Protein AF-A0A2D4XGH0-F1 (afdb_monomer_lite)

Foldseek 3Di:
DDDDQDWFFWCAVLWTKIARGQAWMWTQPAAQRDTDTDGNPNCVVRIDTDDPVRRCVSCVRRHDDVVVVVVVPVPD

Structure (mmCIF, N/CA/C/O backbone):
data_AF-A0A2D4XGH0-F1
#
_entry.id   AF-A0A2D4XGH0-F1
#
loop_
_atom_site.group_PDB
_atom_site.id
_atom_site.type_symbol
_atom_site.label_atom_id
_atom_site.label_alt_id
_atom_site.label_comp_id
_atom_site.label_asym_id
_atom_site.label_entity_id
_atom_site.label_seq_id
_atom_site.pdbx_PDB_ins_code
_atom_site.Cartn_x
_atom_site.Cartn_y
_atom_site.Cartn_z
_atom_site.occupancy
_atom_site.B_iso_or_equiv
_atom_site.auth_seq_id
_atom_site.auth_comp_id
_atom_site.auth_asym_id
_atom_site.auth_atom_id
_atom_site.pdbx_PDB_model_num
ATOM 1 N N . MET A 1 1 ? 20.520 -2.447 -16.507 1.00 42.69 1 MET A N 1
ATOM 2 C CA . MET A 1 1 ? 19.673 -2.047 -15.371 1.00 42.69 1 MET A CA 1
ATOM 3 C C . MET A 1 1 ? 19.661 -3.211 -14.410 1.00 42.69 1 MET A C 1
ATOM 5 O O . MET A 1 1 ? 19.023 -4.227 -14.635 1.00 42.69 1 MET A O 1
ATOM 9 N N . ASP A 1 2 ? 20.550 -3.082 -13.452 1.00 39.12 2 ASP A N 1
ATOM 10 C CA . ASP A 1 2 ? 20.825 -3.933 -12.316 1.00 39.12 2 ASP A CA 1
ATOM 11 C C . ASP A 1 2 ? 19.567 -4.179 -11.473 1.00 39.12 2 ASP A C 1
ATOM 13 O O . ASP A 1 2 ? 18.891 -3.285 -10.971 1.00 39.12 2 ASP A O 1
ATOM 17 N N . SER A 1 3 ? 19.260 -5.462 -11.363 1.00 44.41 3 SER A N 1
ATOM 18 C CA . SER A 1 3 ? 18.207 -6.089 -10.586 1.00 44.41 3 SER A CA 1
ATOM 19 C C . SER A 1 3 ? 18.436 -5.936 -9.079 1.00 44.41 3 SER A C 1
ATOM 21 O O . SER A 1 3 ? 18.873 -6.872 -8.409 1.00 44.41 3 SER A O 1
ATOM 23 N N . LYS A 1 4 ? 18.093 -4.775 -8.519 1.00 46.69 4 LYS A N 1
ATOM 24 C CA . LYS A 1 4 ? 17.809 -4.651 -7.083 1.00 46.69 4 LYS A CA 1
ATOM 25 C C . LYS A 1 4 ? 16.328 -4.359 -6.891 1.00 46.69 4 LYS A C 1
ATOM 27 O O . LYS A 1 4 ? 15.876 -3.235 -7.081 1.00 46.69 4 LYS A O 1
ATOM 32 N N . GLY A 1 5 ? 15.587 -5.416 -6.552 1.00 55.00 5 GLY A N 1
ATOM 33 C CA . GLY A 1 5 ? 14.205 -5.356 -6.083 1.00 55.00 5 GLY A CA 1
ATOM 34 C C . GLY A 1 5 ? 14.129 -4.532 -4.804 1.00 55.00 5 GLY A C 1
ATOM 35 O O . GLY A 1 5 ? 14.298 -5.054 -3.707 1.00 55.00 5 GLY A O 1
ATOM 36 N N . GLY A 1 6 ? 13.989 -3.222 -4.969 1.00 68.75 6 GLY A N 1
ATOM 37 C CA . GLY A 1 6 ? 13.715 -2.302 -3.881 1.00 68.75 6 GLY A CA 1
ATOM 38 C C . GLY A 1 6 ? 12.224 -2.292 -3.585 1.00 68.75 6 GLY A C 1
ATOM 39 O O . GLY A 1 6 ? 11.409 -2.320 -4.507 1.00 68.75 6 GLY A O 1
ATOM 40 N N . VAL A 1 7 ? 11.888 -2.227 -2.299 1.00 83.75 7 VAL A N 1
ATOM 41 C CA . VAL A 1 7 ? 10.519 -1.967 -1.864 1.00 83.75 7 VAL A CA 1
ATOM 42 C C . VAL A 1 7 ? 10.143 -0.548 -2.293 1.00 83.75 7 VAL A C 1
ATOM 44 O O . VAL A 1 7 ? 10.830 0.405 -1.925 1.00 83.75 7 VAL A O 1
ATOM 47 N N . ALA A 1 8 ? 9.075 -0.409 -3.073 1.00 89.56 8 ALA A N 1
ATOM 48 C CA . ALA A 1 8 ? 8.544 0.880 -3.503 1.00 89.56 8 ALA A CA 1
ATOM 49 C C . ALA A 1 8 ? 7.189 1.130 -2.840 1.00 89.56 8 ALA A C 1
ATOM 51 O O . ALA A 1 8 ? 6.306 0.277 -2.899 1.00 89.56 8 ALA A O 1
ATOM 52 N N . LEU A 1 9 ? 7.040 2.301 -2.218 1.00 92.25 9 LEU A N 1
ATOM 53 C CA . LEU A 1 9 ? 5.758 2.796 -1.732 1.00 92.25 9 LEU A CA 1
ATOM 54 C C . LEU A 1 9 ? 5.093 3.597 -2.844 1.00 92.25 9 LEU A C 1
ATOM 56 O O . LEU A 1 9 ? 5.712 4.485 -3.436 1.00 92.25 9 LEU A O 1
ATOM 60 N N . THR A 1 10 ? 3.829 3.300 -3.103 1.00 92.94 10 THR A N 1
ATOM 61 C CA . THR A 1 10 ? 3.135 3.784 -4.292 1.00 92.94 10 THR A CA 1
ATOM 62 C C . THR A 1 10 ? 1.735 4.269 -3.921 1.00 92.94 10 THR A C 1
ATOM 64 O O . THR A 1 10 ? 1.070 3.676 -3.070 1.00 92.94 10 THR A O 1
ATOM 67 N N . ASP A 1 11 ? 1.299 5.361 -4.546 1.00 94.00 11 ASP A N 1
ATOM 68 C CA . ASP A 1 11 ? -0.109 5.744 -4.661 1.00 94.00 11 ASP A CA 1
ATOM 69 C C . ASP A 1 11 ? -0.668 5.081 -5.920 1.00 94.00 11 ASP A C 1
ATOM 71 O O . ASP A 1 11 ? -0.358 5.503 -7.037 1.00 94.00 11 ASP A O 1
ATOM 75 N N . TRP A 1 12 ? -1.439 4.015 -5.728 1.00 94.81 12 TRP A N 1
ATOM 76 C CA . TRP A 1 12 ? -2.091 3.279 -6.803 1.00 94.81 12 TRP A CA 1
ATOM 77 C C . TRP A 1 12 ? -3.588 3.567 -6.754 1.00 94.81 12 TRP A C 1
ATOM 79 O O . TRP A 1 12 ? -4.268 3.169 -5.811 1.00 94.81 12 TRP A O 1
ATOM 89 N N . ASP A 1 13 ? -4.092 4.326 -7.726 1.00 92.50 13 ASP A N 1
ATOM 90 C CA . ASP A 1 13 ? -5.501 4.734 -7.810 1.00 92.50 13 ASP A CA 1
ATOM 91 C C . ASP A 1 13 ? -6.071 5.370 -6.527 1.00 92.50 13 ASP A C 1
ATOM 93 O O . ASP A 1 13 ? -7.230 5.162 -6.156 1.00 92.50 13 ASP A O 1
ATOM 97 N N . GLY A 1 14 ? -5.260 6.163 -5.817 1.00 91.50 14 GLY A N 1
ATOM 98 C CA . GLY A 1 14 ? -5.662 6.783 -4.555 1.00 91.50 14 GLY A CA 1
ATOM 99 C C . GLY A 1 14 ? -5.606 5.830 -3.363 1.00 91.50 14 GLY A C 1
ATOM 100 O O . GLY A 1 14 ? -6.244 6.104 -2.343 1.00 91.50 14 GLY A O 1
ATOM 101 N N . ARG A 1 15 ? -4.869 4.719 -3.473 1.00 94.12 15 ARG A N 1
ATOM 102 C CA . ARG A 1 15 ? -4.721 3.690 -2.439 1.00 94.12 15 ARG A CA 1
ATOM 103 C C . ARG A 1 15 ? -3.250 3.465 -2.091 1.00 94.12 15 ARG A C 1
ATOM 105 O O . ARG A 1 15 ? -2.385 3.567 -2.966 1.00 94.12 15 ARG A O 1
ATOM 112 N N . PRO A 1 16 ? -2.951 3.107 -0.832 1.00 94.62 16 PRO A N 1
ATOM 113 C CA . PRO A 1 16 ? -1.611 2.705 -0.448 1.00 94.62 16 PRO A CA 1
ATOM 114 C C . PRO A 1 16 ? -1.269 1.363 -1.098 1.00 94.62 16 PRO A C 1
ATOM 116 O O . PRO A 1 16 ? -1.963 0.368 -0.877 1.00 94.62 16 PRO A O 1
ATOM 119 N N . ALA A 1 17 ? -0.173 1.331 -1.851 1.00 94.88 17 ALA A N 1
ATOM 120 C CA . ALA A 1 17 ? 0.401 0.116 -2.406 1.00 94.88 17 ALA A CA 1
ATOM 121 C C . ALA A 1 17 ? 1.902 0.005 -2.098 1.00 94.88 17 ALA A C 1
ATOM 123 O O . ALA A 1 17 ? 2.595 1.009 -1.915 1.00 94.88 17 ALA A O 1
ATOM 124 N N . ILE A 1 18 ? 2.389 -1.232 -2.034 1.00 93.38 18 ILE A N 1
ATOM 125 C CA . ILE A 1 18 ? 3.791 -1.586 -1.822 1.00 93.38 18 ILE A CA 1
ATOM 126 C C . ILE A 1 18 ? 4.182 -2.608 -2.884 1.00 93.38 18 ILE A C 1
ATOM 128 O O . ILE A 1 18 ? 3.604 -3.693 -2.925 1.00 93.38 18 ILE A O 1
ATOM 132 N N . SER A 1 19 ? 5.180 -2.296 -3.704 1.00 91.19 19 SER A N 1
ATOM 133 C CA . SER A 1 19 ? 5.800 -3.257 -4.622 1.00 91.19 19 SER A CA 1
ATOM 134 C C . SER A 1 19 ? 7.072 -3.807 -3.986 1.00 91.19 19 SER A C 1
ATOM 136 O O . SER A 1 19 ? 7.939 -3.034 -3.590 1.00 91.19 19 SER A O 1
ATOM 138 N N . LEU A 1 20 ? 7.199 -5.129 -3.875 1.00 86.31 20 LEU A N 1
ATOM 139 C CA . LEU A 1 20 ? 8.391 -5.790 -3.322 1.00 86.31 20 LEU A CA 1
ATOM 140 C C . LEU A 1 20 ? 9.413 -6.120 -4.414 1.00 86.31 20 LEU A C 1
ATOM 142 O O . LEU A 1 20 ? 10.621 -6.111 -4.186 1.00 86.31 20 LEU A O 1
ATOM 146 N N . ASN A 1 21 ? 8.919 -6.439 -5.608 1.00 84.19 21 ASN A N 1
ATOM 147 C CA . ASN A 1 21 ? 9.711 -6.732 -6.793 1.00 84.19 21 ASN A CA 1
ATOM 148 C C . ASN A 1 21 ? 8.868 -6.429 -8.052 1.00 84.19 21 ASN A C 1
ATOM 150 O O . ASN A 1 21 ? 7.872 -5.713 -7.977 1.00 84.19 21 ASN A O 1
ATOM 154 N N . ALA A 1 22 ? 9.284 -6.921 -9.222 1.00 80.44 22 ALA A N 1
ATOM 155 C CA . ALA A 1 22 ? 8.579 -6.660 -10.479 1.00 80.44 22 AL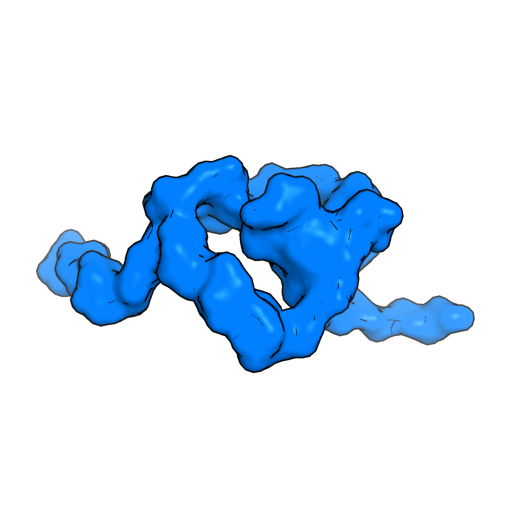A A CA 1
ATOM 156 C C . ALA A 1 22 ? 7.191 -7.326 -10.580 1.00 80.44 22 ALA A C 1
ATOM 158 O O . ALA A 1 22 ? 6.383 -6.881 -11.386 1.00 80.44 22 ALA A O 1
ATOM 159 N N . VAL A 1 23 ? 6.927 -8.378 -9.798 1.00 85.81 23 VAL A N 1
ATOM 160 C CA . VAL A 1 23 ? 5.697 -9.186 -9.870 1.00 85.81 23 VAL A CA 1
ATOM 161 C C . VAL A 1 23 ? 4.845 -9.121 -8.606 1.00 85.81 23 VAL A C 1
ATOM 163 O O . VAL A 1 23 ? 3.628 -9.249 -8.681 1.00 85.81 23 VAL A O 1
ATOM 166 N N . ASP A 1 24 ? 5.459 -8.900 -7.447 1.00 90.62 24 ASP A N 1
ATOM 167 C CA . ASP A 1 24 ? 4.770 -8.888 -6.164 1.00 90.62 24 ASP A CA 1
ATOM 168 C C . ASP A 1 24 ? 4.461 -7.465 -5.715 1.00 90.62 24 ASP A C 1
ATOM 170 O O . ASP A 1 24 ? 5.367 -6.678 -5.417 1.00 90.62 24 ASP A O 1
ATOM 174 N N . ALA A 1 25 ? 3.167 -7.173 -5.596 1.00 94.69 25 ALA A N 1
ATOM 175 C CA . ALA A 1 25 ? 2.667 -5.979 -4.943 1.00 94.69 25 ALA A CA 1
ATOM 176 C C . ALA A 1 25 ? 1.477 -6.284 -4.029 1.00 94.69 25 ALA A C 1
ATOM 178 O O . ALA A 1 25 ? 0.740 -7.257 -4.212 1.00 94.69 25 ALA A O 1
ATOM 179 N N . PHE A 1 26 ? 1.297 -5.419 -3.038 1.00 94.69 26 PHE A N 1
ATOM 180 C CA . PHE A 1 26 ? 0.194 -5.457 -2.088 1.00 94.69 26 PHE A CA 1
ATOM 181 C C . PHE A 1 26 ? -0.431 -4.073 -1.984 1.00 94.69 26 PHE A C 1
ATOM 183 O O . PHE A 1 26 ? 0.284 -3.076 -2.033 1.00 94.69 26 PHE A O 1
ATOM 190 N N . ALA A 1 27 ? -1.745 -4.007 -1.802 1.00 94.12 27 ALA A N 1
ATOM 191 C CA . ALA A 1 27 ? -2.464 -2.759 -1.588 1.00 94.12 27 ALA A CA 1
ATOM 192 C C . ALA A 1 27 ? -3.576 -2.929 -0.553 1.00 94.12 27 ALA A C 1
ATOM 194 O O . ALA A 1 27 ? -4.120 -4.023 -0.384 1.00 94.12 27 ALA A O 1
ATOM 195 N N . ILE A 1 28 ? -3.946 -1.837 0.111 1.00 92.50 28 ILE A N 1
ATOM 196 C CA . ILE A 1 28 ? -5.195 -1.779 0.877 1.00 92.50 28 ILE A CA 1
ATOM 197 C C . ILE A 1 28 ? -6.277 -1.240 -0.061 1.00 92.50 28 ILE A C 1
ATOM 199 O O . ILE A 1 28 ? -6.202 -0.103 -0.524 1.00 92.50 28 ILE A O 1
ATOM 203 N N . LEU A 1 29 ? -7.284 -2.059 -0.371 1.00 90.69 29 LEU A N 1
ATOM 204 C CA . LEU A 1 29 ? -8.275 -1.725 -1.402 1.00 90.69 29 LEU A CA 1
ATOM 205 C C . LEU A 1 29 ? -9.353 -0.749 -0.915 1.00 90.69 29 LEU A C 1
ATOM 207 O O . LEU A 1 29 ? -9.912 0.001 -1.721 1.00 90.69 29 LEU A O 1
ATOM 211 N N . LYS A 1 30 ? -9.636 -0.740 0.392 1.00 88.44 30 LYS A N 1
ATOM 212 C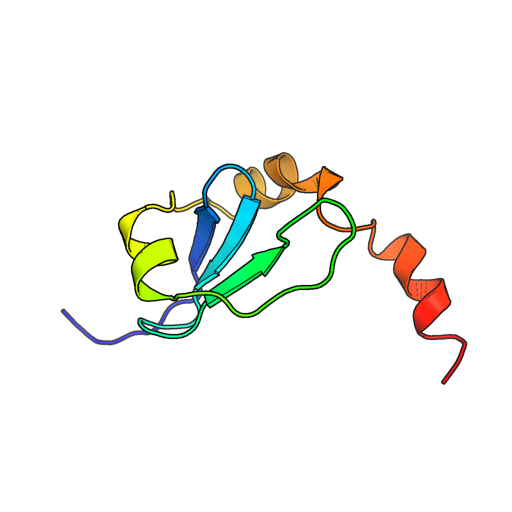 CA . LYS A 1 30 ? -10.567 0.185 1.047 1.00 88.44 30 LYS A CA 1
ATOM 213 C C . LYS A 1 30 ? -10.061 0.549 2.445 1.00 88.44 30 LYS A C 1
ATOM 215 O O . LYS A 1 30 ? -9.392 -0.266 3.072 1.00 88.44 30 LYS A O 1
ATOM 220 N N . PRO A 1 31 ? -10.385 1.741 2.967 1.00 85.50 31 PRO A N 1
ATOM 221 C CA . PRO A 1 31 ? -9.986 2.122 4.316 1.00 85.50 31 PRO A CA 1
ATOM 222 C C . PRO A 1 31 ? -10.378 1.087 5.379 1.00 85.50 31 PRO A C 1
ATOM 224 O O . PRO A 1 31 ? -11.539 0.693 5.451 1.00 85.50 31 PRO A O 1
ATOM 227 N N . GLY A 1 32 ? -9.413 0.666 6.202 1.00 82.06 32 GLY A N 1
ATOM 228 C CA . GLY A 1 32 ? -9.612 -0.325 7.263 1.00 82.06 32 GLY A CA 1
ATOM 229 C C . GLY A 1 32 ? -9.513 -1.793 6.829 1.00 82.06 32 GLY A C 1
ATOM 230 O O . GLY A 1 32 ? -9.525 -2.656 7.706 1.00 82.06 32 GLY A O 1
ATOM 231 N N . ASP A 1 33 ? -9.387 -2.084 5.529 1.00 84.50 33 ASP A N 1
ATOM 232 C CA . ASP A 1 33 ? -9.160 -3.447 5.031 1.00 84.50 33 ASP A CA 1
ATOM 233 C C . ASP A 1 33 ? -7.713 -3.918 5.277 1.00 84.50 33 ASP A C 1
ATOM 235 O O . ASP A 1 33 ? -6.808 -3.155 5.626 1.00 84.50 33 ASP A O 1
ATOM 239 N N . TYR A 1 34 ? -7.485 -5.211 5.045 1.00 86.50 34 TYR A N 1
ATOM 240 C CA . TYR A 1 34 ? -6.161 -5.822 5.074 1.00 86.50 34 TYR A CA 1
ATOM 241 C C . TYR A 1 34 ? -5.361 -5.551 3.793 1.00 86.50 34 TYR A C 1
ATOM 243 O O . TYR A 1 34 ? -5.906 -5.328 2.707 1.00 86.50 34 TYR A O 1
ATOM 251 N N . TRP A 1 35 ? -4.037 -5.667 3.912 1.00 90.56 35 TRP A N 1
ATOM 252 C CA . TRP A 1 35 ? -3.144 -5.748 2.761 1.00 90.56 35 TRP A CA 1
ATOM 253 C C . TRP A 1 35 ? -3.501 -6.952 1.895 1.00 90.56 35 TRP A C 1
ATOM 255 O O . TRP A 1 35 ? -3.420 -8.099 2.329 1.00 90.56 35 TRP A O 1
ATOM 265 N N . THR A 1 36 ? -3.877 -6.677 0.654 1.00 91.88 36 THR A N 1
ATOM 266 C CA . THR A 1 36 ? -4.286 -7.681 -0.326 1.00 91.88 36 THR A CA 1
ATOM 267 C C . THR A 1 36 ? -3.249 -7.734 -1.436 1.00 91.88 36 THR 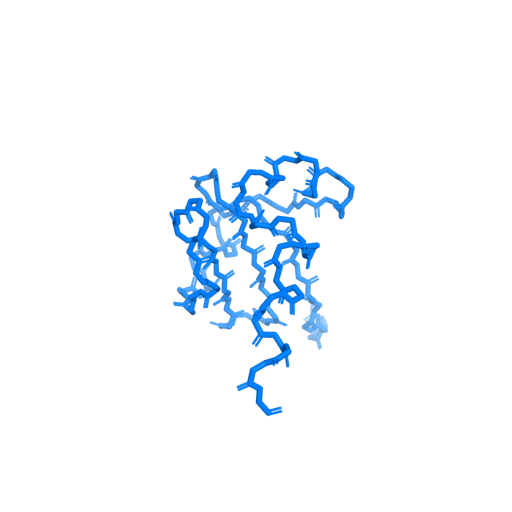A C 1
ATOM 269 O O . THR A 1 36 ? -2.794 -6.690 -1.901 1.00 91.88 36 THR A O 1
ATOM 272 N N . ARG A 1 37 ? -2.856 -8.939 -1.862 1.00 94.62 37 ARG A N 1
ATOM 273 C CA . ARG A 1 37 ? -1.966 -9.106 -3.018 1.00 94.62 37 ARG A CA 1
ATOM 274 C C . ARG A 1 37 ? -2.683 -8.637 -4.284 1.00 94.62 37 ARG A C 1
ATOM 276 O O . ARG A 1 37 ? -3.839 -8.994 -4.498 1.00 94.62 37 ARG A O 1
ATOM 283 N N . VAL A 1 38 ? -1.993 -7.862 -5.108 1.00 94.44 38 VAL A N 1
ATOM 284 C CA . VAL A 1 38 ? -2.512 -7.290 -6.359 1.00 94.44 38 VAL A CA 1
ATOM 285 C C . VAL A 1 38 ? -1.535 -7.545 -7.504 1.00 94.44 38 VAL A C 1
ATOM 287 O O . VAL A 1 38 ? -0.466 -8.123 -7.295 1.00 94.44 38 VAL A O 1
ATOM 290 N N . ASP A 1 39 ? -1.913 -7.146 -8.715 1.00 93.94 39 ASP A N 1
ATOM 291 C CA . ASP A 1 39 ? -1.075 -7.288 -9.902 1.00 93.94 39 ASP A CA 1
ATOM 292 C C . ASP 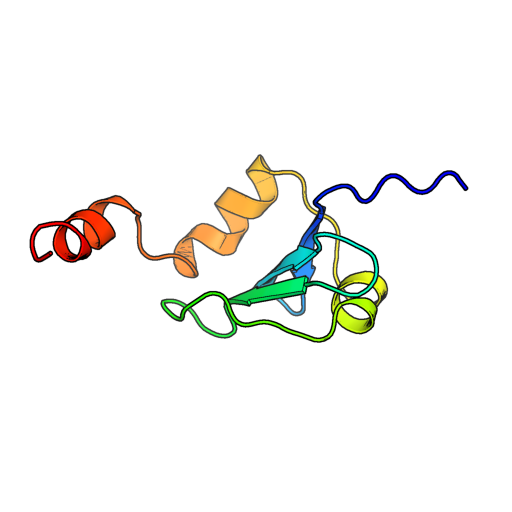A 1 39 ? 0.126 -6.325 -9.837 1.00 93.94 39 ASP A C 1
ATOM 294 O O . ASP A 1 39 ? -0.023 -5.105 -9.909 1.00 93.94 39 ASP A O 1
ATOM 298 N N . GLY A 1 40 ? 1.327 -6.870 -9.627 1.00 92.25 40 GLY A N 1
ATOM 299 C CA . GLY A 1 40 ? 2.555 -6.089 -9.452 1.00 92.25 40 GLY A CA 1
ATOM 300 C C . GLY A 1 40 ? 2.921 -5.208 -10.651 1.00 92.25 40 GLY A C 1
ATOM 301 O O . GLY A 1 40 ? 3.198 -4.023 -10.438 1.00 92.25 40 GLY A O 1
ATOM 302 N N . PRO A 1 41 ? 2.921 -5.746 -11.886 1.00 92.06 41 PRO A N 1
ATOM 303 C CA . PRO A 1 41 ? 3.088 -4.971 -13.108 1.00 92.06 41 PRO A CA 1
ATOM 304 C C . PRO A 1 41 ? 2.141 -3.776 -13.204 1.00 92.06 41 PRO A C 1
ATOM 306 O O . PRO A 1 41 ? 2.618 -2.666 -13.421 1.00 92.06 41 PRO A O 1
ATOM 309 N N . ASP A 1 42 ? 0.845 -3.970 -12.948 1.00 94.38 42 ASP A N 1
ATOM 310 C CA . ASP A 1 42 ? -0.133 -2.878 -12.995 1.00 94.38 42 ASP A CA 1
ATOM 311 C C . ASP A 1 42 ? 0.211 -1.775 -11.984 1.00 94.38 42 ASP A C 1
ATOM 313 O O . ASP A 1 42 ? 0.404 -0.623 -12.367 1.00 94.38 42 ASP A O 1
ATOM 317 N N . VAL A 1 43 ? 0.432 -2.125 -10.710 1.00 93.75 43 VAL A N 1
ATOM 318 C CA . VAL A 1 43 ? 0.831 -1.152 -9.671 1.00 93.75 43 VAL A CA 1
ATOM 319 C C . VAL A 1 43 ? 2.087 -0.373 -10.067 1.00 93.75 43 VAL A C 1
ATOM 321 O O . VAL A 1 43 ? 2.198 0.820 -9.778 1.00 93.75 43 VAL A O 1
ATOM 324 N N . ARG A 1 44 ? 3.054 -1.033 -10.709 1.00 88.69 44 ARG A N 1
ATOM 325 C CA . ARG A 1 44 ? 4.312 -0.412 -11.134 1.00 88.69 44 ARG A CA 1
ATOM 326 C C . ARG A 1 44 ? 4.122 0.537 -12.319 1.00 88.69 44 ARG A C 1
ATOM 328 O O . ARG A 1 44 ? 4.831 1.538 -12.394 1.00 88.69 44 ARG A O 1
ATOM 335 N N . GLU A 1 45 ? 3.239 0.199 -13.250 1.00 90.56 45 GLU A N 1
ATOM 336 C CA . GLU A 1 45 ? 3.014 0.961 -14.481 1.00 90.56 45 GLU A CA 1
ATOM 337 C C . GLU A 1 45 ? 2.058 2.140 -14.276 1.00 90.56 45 GLU A C 1
ATOM 339 O O . GLU A 1 45 ? 2.252 3.197 -14.880 1.00 90.56 45 GLU A O 1
ATOM 344 N N . THR A 1 46 ? 1.056 1.986 -13.409 1.00 93.56 46 THR A N 1
ATOM 345 C CA . THR A 1 46 ? -0.008 2.983 -13.206 1.00 93.56 46 THR A CA 1
ATOM 346 C C . THR A 1 46 ? 0.128 3.753 -11.895 1.00 93.56 46 THR A C 1
ATOM 348 O O . THR A 1 46 ? -0.357 4.883 -11.775 1.00 93.56 46 THR A O 1
ATOM 351 N N . GLY A 1 47 ? 0.826 3.185 -10.914 1.00 91.38 47 GLY A N 1
ATOM 352 C CA . GLY A 1 47 ? 1.028 3.799 -9.613 1.00 91.38 47 GLY A CA 1
ATOM 353 C C . GLY A 1 47 ? 2.108 4.885 -9.598 1.00 91.38 47 GLY A C 1
ATOM 354 O O . GLY A 1 47 ? 3.067 4.890 -10.371 1.00 91.38 47 GLY A O 1
ATOM 355 N N . LYS A 1 48 ? 1.969 5.829 -8.664 1.00 92.69 48 LYS A N 1
ATOM 356 C CA . LYS A 1 48 ? 2.928 6.922 -8.449 1.00 92.69 48 LYS A CA 1
ATOM 357 C C . LYS A 1 48 ? 3.813 6.640 -7.244 1.00 92.69 48 LYS A C 1
ATOM 359 O O . LYS A 1 48 ? 3.321 6.545 -6.121 1.00 92.69 48 LYS A O 1
ATOM 364 N N . LEU A 1 49 ? 5.122 6.560 -7.470 1.00 91.06 49 LEU A N 1
ATOM 365 C CA . LEU A 1 49 ? 6.124 6.452 -6.408 1.00 91.0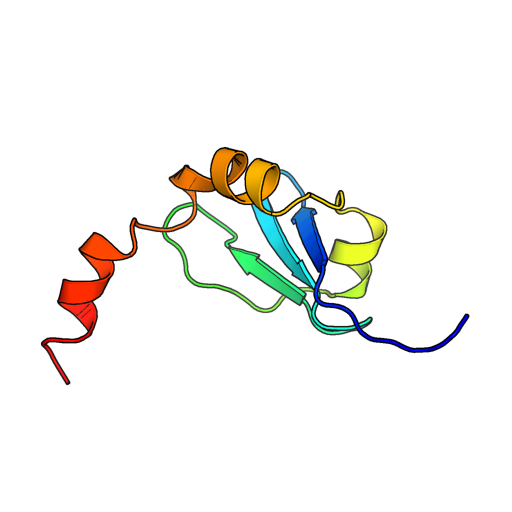6 49 LEU A CA 1
ATOM 366 C C . LEU A 1 49 ? 5.978 7.594 -5.395 1.00 91.06 49 LEU A C 1
ATOM 368 O O . LEU A 1 49 ? 5.870 8.762 -5.770 1.00 91.06 49 LEU A O 1
ATOM 372 N N . CYS A 1 50 ? 5.996 7.241 -4.116 1.00 86.62 50 CYS A N 1
ATOM 373 C CA . CYS A 1 50 ? 5.889 8.170 -3.003 1.00 86.62 50 CYS A CA 1
ATOM 374 C C . CYS A 1 50 ? 7.100 8.038 -2.079 1.00 86.62 50 CYS A C 1
ATOM 376 O O . CYS A 1 50 ? 7.597 6.938 -1.831 1.00 86.62 50 CYS A O 1
ATOM 378 N N . PHE A 1 51 ? 7.524 9.158 -1.499 1.00 86.88 51 PHE A N 1
ATOM 379 C CA . PHE A 1 51 ? 8.414 9.134 -0.342 1.00 86.88 51 PHE A CA 1
ATOM 380 C C . PHE A 1 51 ? 7.636 8.730 0.914 1.00 86.88 51 PHE A C 1
ATOM 382 O O . PHE A 1 51 ? 6.427 8.952 1.009 1.00 86.88 51 PHE A O 1
ATOM 389 N N . THR A 1 52 ? 8.322 8.117 1.877 1.00 81.81 52 THR A N 1
ATOM 390 C CA . THR A 1 52 ? 7.707 7.516 3.070 1.00 81.81 52 THR A CA 1
ATOM 391 C C . THR A 1 52 ? 6.833 8.488 3.865 1.00 81.81 52 THR A C 1
ATOM 393 O O . THR A 1 52 ? 5.748 8.121 4.309 1.00 81.81 52 THR A O 1
ATOM 396 N N . ASP A 1 53 ? 7.278 9.732 4.027 1.00 82.62 53 ASP A N 1
ATOM 397 C CA . ASP A 1 53 ? 6.573 10.790 4.756 1.00 82.62 53 ASP A CA 1
ATOM 398 C C . ASP A 1 53 ? 5.293 11.240 4.038 1.00 82.62 53 ASP A C 1
ATOM 400 O O . ASP A 1 53 ? 4.220 11.318 4.645 1.00 82.62 53 ASP A O 1
ATOM 404 N N . GLN A 1 54 ? 5.380 11.463 2.726 1.00 83.56 54 GLN A N 1
ATOM 405 C CA . GLN A 1 54 ? 4.238 11.800 1.883 1.00 83.56 54 GLN A CA 1
ATOM 406 C C . GLN A 1 54 ? 3.213 10.664 1.871 1.00 83.56 54 GLN A C 1
ATOM 408 O O . GLN A 1 54 ? 2.011 10.909 1.990 1.00 83.56 54 GLN A O 1
ATOM 413 N N . TRP A 1 55 ? 3.689 9.426 1.756 1.00 86.44 55 TRP A N 1
ATOM 414 C CA . TRP A 1 55 ? 2.858 8.232 1.713 1.00 86.44 55 TRP A CA 1
ATOM 415 C C . TRP A 1 55 ? 2.095 8.029 3.026 1.00 86.44 55 TRP A C 1
ATOM 417 O O . TRP A 1 55 ? 0.872 7.880 3.017 1.00 86.44 55 TRP A O 1
ATOM 427 N N . ALA A 1 56 ? 2.791 8.116 4.165 1.00 83.81 56 ALA A N 1
ATOM 428 C CA . ALA A 1 56 ? 2.182 7.971 5.486 1.00 83.81 56 ALA A CA 1
ATOM 429 C C . ALA A 1 56 ? 1.145 9.069 5.771 1.00 83.81 56 ALA A C 1
ATOM 431 O O . ALA A 1 56 ? 0.070 8.786 6.299 1.00 83.81 56 ALA A O 1
ATOM 432 N N . SER A 1 57 ? 1.440 10.316 5.390 1.00 85.00 57 SER A N 1
ATOM 433 C CA . SER A 1 57 ? 0.500 11.432 5.538 1.00 85.00 57 SER A CA 1
ATOM 434 C C . SER A 1 57 ? -0.750 11.243 4.670 1.00 85.00 57 SER A C 1
ATOM 436 O O . SER A 1 57 ? -1.876 11.396 5.146 1.00 85.00 57 SER A O 1
ATOM 438 N N . ARG A 1 58 ? -0.562 10.839 3.407 1.00 85.56 58 ARG A N 1
ATOM 439 C CA . ARG A 1 58 ? -1.639 10.666 2.423 1.00 85.56 58 ARG A CA 1
ATOM 440 C C . ARG A 1 58 ? -2.584 9.518 2.761 1.00 85.56 58 ARG A C 1
ATOM 442 O O . ARG A 1 58 ? -3.790 9.659 2.580 1.00 85.56 58 ARG A O 1
ATOM 449 N N . PHE A 1 59 ? -2.051 8.406 3.262 1.00 87.06 59 PHE A N 1
ATOM 450 C CA . PHE A 1 59 ? -2.816 7.181 3.510 1.00 87.06 59 PHE A CA 1
ATOM 451 C C . PHE A 1 59 ? -3.103 6.916 4.986 1.00 87.06 59 PHE A C 1
ATOM 453 O O . PHE A 1 59 ? -3.472 5.803 5.358 1.00 87.06 59 PHE A O 1
ATOM 460 N N . LYS A 1 60 ? -3.023 7.953 5.828 1.00 82.44 60 LYS A N 1
ATOM 461 C CA . LYS A 1 60 ? -3.342 7.872 7.260 1.00 82.44 60 LYS A CA 1
ATOM 462 C C . LYS A 1 60 ? -4.742 7.307 7.545 1.00 82.44 60 LYS A C 1
ATOM 464 O O . LYS A 1 60 ? -4.953 6.730 8.602 1.00 82.44 60 LYS A O 1
ATOM 469 N N . SER A 1 61 ? -5.690 7.470 6.622 1.00 79.75 61 SER A N 1
ATOM 470 C CA . SER A 1 61 ? -7.052 6.935 6.739 1.00 79.75 61 SER A CA 1
ATOM 471 C C . SER A 1 61 ? -7.192 5.463 6.337 1.00 79.75 61 SER A C 1
ATOM 473 O O . SER A 1 61 ? -8.211 4.860 6.654 1.00 79.75 61 SER A O 1
ATOM 475 N N . PHE A 1 62 ? -6.218 4.883 5.625 1.00 74.88 62 PHE A N 1
ATOM 476 C CA . PHE A 1 62 ? -6.327 3.520 5.099 1.00 74.88 62 PHE A CA 1
ATOM 477 C C . PHE A 1 62 ? -5.929 2.443 6.106 1.00 74.88 62 PHE A C 1
ATOM 479 O O . PHE A 1 62 ? -6.550 1.385 6.130 1.00 74.88 62 PHE A O 1
ATOM 486 N N . GLY A 1 63 ? -4.923 2.708 6.937 1.00 64.50 63 GLY A N 1
ATOM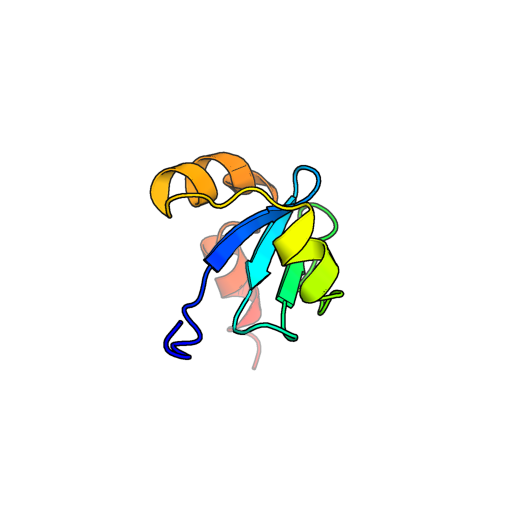 487 C CA . GLY A 1 63 ? -4.590 1.851 8.068 1.00 64.50 63 GLY A CA 1
ATOM 488 C C . GLY A 1 63 ? -5.313 2.335 9.319 1.00 64.50 63 GLY A C 1
ATOM 489 O O . GLY A 1 63 ? -5.239 3.518 9.648 1.00 64.50 63 GLY A O 1
ATOM 490 N N . LYS A 1 64 ? -5.966 1.429 10.056 1.00 59.62 64 LYS A N 1
ATOM 491 C CA . LYS A 1 64 ? -6.254 1.692 11.472 1.00 59.62 64 LYS A CA 1
ATOM 492 C C . LYS A 1 64 ? -4.946 2.079 12.158 1.00 59.62 64 LYS A C 1
ATOM 494 O O . LYS A 1 64 ? -3.892 1.509 11.868 1.00 59.62 64 LYS A O 1
ATOM 499 N N . HIS A 1 65 ? -5.004 3.064 13.047 1.00 52.41 65 HIS A N 1
ATOM 500 C CA . HIS A 1 65 ? -3.842 3.442 13.841 1.00 52.41 65 HIS A CA 1
ATOM 501 C C . HIS A 1 65 ? -3.364 2.182 14.576 1.00 52.41 65 HIS A C 1
ATOM 503 O O . HIS A 1 65 ? -4.185 1.496 15.175 1.00 52.41 65 HIS A O 1
ATOM 509 N N . ILE A 1 66 ? -2.074 1.837 14.522 1.00 49.41 66 ILE A N 1
ATOM 510 C CA . ILE A 1 66 ? -1.569 0.577 15.108 1.00 49.41 66 ILE A CA 1
ATOM 511 C C . ILE A 1 66 ? -1.868 0.468 16.618 1.00 49.41 66 ILE A C 1
ATOM 513 O O . ILE A 1 66 ? -1.888 -0.622 17.174 1.00 49.41 66 ILE A O 1
ATOM 517 N N . SER A 1 67 ? -2.185 1.598 17.262 1.00 46.66 67 SER A N 1
ATOM 518 C CA . SER A 1 67 ? -2.720 1.678 18.623 1.00 46.66 67 SER A CA 1
ATOM 519 C C . SER A 1 67 ? -4.080 0.995 18.817 1.00 46.66 67 SER A C 1
ATOM 521 O O . SER A 1 67 ? -4.370 0.583 19.927 1.00 46.66 67 SER A O 1
ATOM 523 N N . GLU A 1 68 ? -4.900 0.851 17.774 1.00 52.25 68 GLU A N 1
ATOM 524 C CA . GLU A 1 68 ? -6.147 0.064 17.790 1.00 52.25 68 GLU A CA 1
ATOM 525 C C . GLU A 1 68 ? -5.922 -1.412 17.418 1.00 52.25 68 GLU A C 1
ATOM 527 O O . GLU A 1 68 ? -6.817 -2.234 17.581 1.00 52.25 68 GLU A O 1
ATOM 532 N N . ALA A 1 69 ? -4.747 -1.758 16.879 1.00 48.91 69 ALA A N 1
ATOM 533 C CA . ALA A 1 69 ? -4.376 -3.140 16.572 1.00 48.91 69 ALA A CA 1
ATOM 534 C C . ALA A 1 69 ? -3.737 -3.854 17.777 1.00 48.91 69 ALA A C 1
ATOM 536 O O . ALA A 1 69 ? -3.572 -5.071 17.742 1.00 48.91 69 ALA A O 1
ATOM 537 N N . ALA A 1 70 ? -3.396 -3.128 18.850 1.00 53.91 70 ALA A N 1
ATOM 538 C CA . ALA A 1 70 ? -2.973 -3.727 20.118 1.00 53.91 70 ALA A CA 1
ATOM 539 C C . ALA A 1 70 ? -4.064 -4.655 20.687 1.00 53.91 70 ALA A C 1
ATOM 541 O O . ALA A 1 70 ? -3.759 -5.765 21.118 1.00 53.91 70 ALA A O 1
ATOM 542 N N . ASP A 1 71 ? -5.335 -4.274 20.527 1.00 52.56 71 ASP A N 1
ATOM 543 C CA . ASP A 1 71 ? -6.497 -5.094 20.895 1.00 52.56 71 ASP A CA 1
ATOM 544 C C . ASP A 1 71 ? -6.574 -6.427 20.121 1.00 52.56 71 ASP A C 1
ATOM 546 O O . ASP A 1 71 ? -7.333 -7.318 20.492 1.00 52.56 71 ASP A O 1
ATOM 550 N N . TRP A 1 72 ? -5.822 -6.583 19.023 1.00 48.47 72 TRP A N 1
ATOM 551 C CA . TRP A 1 72 ? -5.795 -7.815 18.223 1.00 48.47 72 TRP A CA 1
ATOM 552 C C . TRP A 1 72 ? -4.716 -8.801 18.681 1.00 48.47 72 TRP A C 1
ATOM 554 O O . TRP A 1 72 ? -4.799 -9.978 18.338 1.00 48.47 72 TRP A O 1
ATOM 564 N N . TYR A 1 73 ? -3.714 -8.338 19.434 1.00 44.88 73 TYR A N 1
ATOM 565 C CA . TYR A 1 73 ? -2.609 -9.170 19.917 1.00 44.88 73 TYR A CA 1
ATOM 566 C C . TYR A 1 73 ? -2.795 -9.663 21.356 1.00 44.88 73 TYR A C 1
ATOM 568 O O . TYR A 1 73 ? -2.265 -10.719 21.682 1.00 44.88 73 TYR A O 1
ATOM 576 N N . ASP A 1 74 ? -3.608 -8.992 22.177 1.00 50.28 74 ASP A N 1
ATOM 577 C CA . ASP A 1 74 ? -3.932 -9.432 23.549 1.00 50.28 74 ASP A CA 1
ATOM 578 C C . ASP A 1 74 ? -4.905 -10.637 23.611 1.00 50.28 74 ASP A C 1
ATOM 580 O O . ASP A 1 74 ? -5.410 -10.994 24.676 1.00 50.28 74 ASP A O 1
ATOM 584 N N . GLY A 1 75 ? -5.179 -11.283 22.471 1.00 54.09 75 GLY A N 1
ATOM 585 C CA . GLY A 1 75 ? -6.106 -12.412 22.343 1.00 54.09 75 GLY A CA 1
ATOM 586 C C . GLY A 1 75 ? -5.517 -13.702 21.759 1.00 54.09 75 GLY A C 1
ATOM 587 O O . GLY A 1 75 ? -6.303 -14.583 21.402 1.00 54.09 75 GLY A O 1
ATOM 588 N N . LEU A 1 76 ? -4.187 -13.821 21.632 1.00 44.06 76 LEU A N 1
ATOM 589 C CA . LEU A 1 76 ? -3.497 -15.064 21.244 1.00 44.06 76 LEU A CA 1
ATOM 590 C C . LEU A 1 76 ? -2.693 -15.660 22.402 1.00 44.06 76 LEU A C 1
ATOM 592 O O . LEU A 1 76 ? -1.907 -14.913 23.022 1.00 44.06 76 LEU A O 1
#

Secondary structure (DSSP, 8-state):
-------EEEEETTEEEEESSSSEEEEE-STTPPEEEEEHHHHHHHSEE--HHHHHHHTTTTSPPHHHHHHHHTT-

pLDDT: mean 79.1, std 17.71, range [39.12, 94.88]

Sequence (76 aa):
MDSKGGVALTDWDGRPAISLNAVDAFAILKPGDYWTRVDGPDVRETGKLCFTDQWASRFKSFGKHISEAADWYDGL

Radius of gyration: 13.65 Å; chains: 1; bounding box: 31×27×39 Å